Protein AF-W5SF89-F1 (afdb_monomer_lite)

InterPro domains:
  IPR061328 Bdr-like, N-terminal domain [NF040499] (1-48)

Organism: NCBI:txid1292392

Secondary structure (DSSP, 8-state):
-HHHHHHHTT--HHHHHHHHHHHHTTHHHHHHHHHHHHHHHHHHHHHHHHHHHHHHHHHHHHHHHHHHHHHHHHHHHHHHHHHHHHHHHHHHHHHHHH--

pLDDT: mean 94.37, std 7.49, range [65.69, 98.88]

Foldseek 3Di:
DQLVVCVVVVHDNVVSVVVVVCVVVVVVVVVVVVVVVVVVVVVVVVVVVVVVVVVVVVVVVVVVVVVVVVVVVVVVVVVVVVVVVVVVVVVVVVVVVVVD

Sequence (100 aa):
MALTELIKAGIKQEIAEDLSYRYYKNELTHKDIEYLKENFDIKFEKVEASLNNKIETVRNELKADIRDLDIKIDNVENNLNNKIDNIINKLKSDIASVNN

Structure (mmCIF, N/CA/C/O backbone):
data_AF-W5SF89-F1
#
_entry.id   AF-W5SF89-F1
#
loop_
_atom_site.group_PDB
_atom_site.id
_atom_site.type_symbol
_atom_site.label_atom_id
_atom_site.label_alt_id
_atom_site.label_comp_id
_atom_site.label_asym_id
_atom_site.label_entity_id
_atom_site.label_seq_id
_atom_site.pdbx_PDB_ins_code
_atom_site.Cartn_x
_atom_site.Cartn_y
_atom_site.Cartn_z
_atom_site.occupancy
_a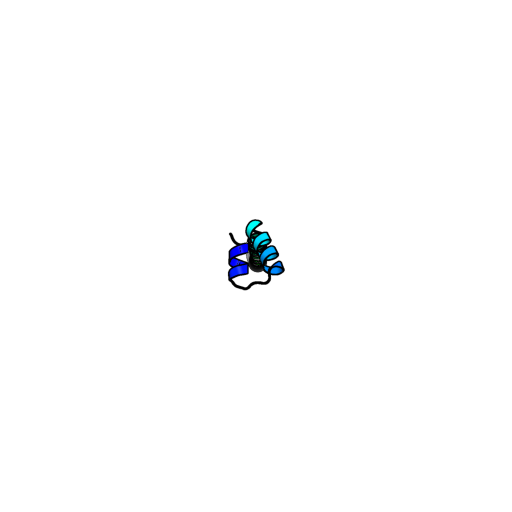tom_site.B_iso_or_equiv
_atom_site.auth_seq_id
_atom_site.auth_comp_id
_atom_site.auth_asym_id
_atom_site.auth_atom_id
_atom_site.pdbx_PDB_model_num
ATOM 1 N N . MET A 1 1 ? -40.807 3.413 41.884 1.00 71.88 1 MET A N 1
ATOM 2 C CA . MET A 1 1 ? -41.035 2.061 41.327 1.00 71.88 1 MET A CA 1
ATOM 3 C C . MET A 1 1 ? -39.784 1.196 41.459 1.00 71.88 1 MET A C 1
ATOM 5 O O . MET A 1 1 ? -39.887 0.162 42.090 1.00 71.88 1 MET A O 1
ATOM 9 N N . ALA A 1 2 ? -38.604 1.641 40.999 1.00 83.06 2 ALA A N 1
ATOM 10 C CA . ALA A 1 2 ? -37.353 0.877 41.140 1.00 83.06 2 ALA A CA 1
ATOM 11 C C . ALA A 1 2 ? -36.954 0.563 42.604 1.00 83.06 2 ALA A C 1
ATOM 13 O O . ALA A 1 2 ? -36.786 -0.604 42.932 1.00 83.06 2 ALA A O 1
ATOM 14 N N . LEU A 1 3 ? -36.892 1.559 43.503 1.00 92.94 3 LEU A N 1
ATOM 15 C CA . LEU A 1 3 ? -36.523 1.348 44.919 1.00 92.94 3 LEU A CA 1
ATOM 16 C C . LEU A 1 3 ? -37.356 0.265 45.626 1.00 92.94 3 LEU A C 1
ATOM 18 O O . LEU A 1 3 ? -36.814 -0.643 46.247 1.00 92.94 3 LEU A O 1
ATOM 22 N N . THR A 1 4 ? -38.683 0.347 45.518 1.00 94.56 4 THR A N 1
ATOM 23 C CA . THR A 1 4 ? -39.601 -0.588 46.181 1.00 94.56 4 THR A CA 1
ATOM 24 C C . THR A 1 4 ? -39.423 -2.021 45.680 1.00 94.56 4 THR A C 1
ATOM 26 O O . THR A 1 4 ? -39.475 -2.952 46.478 1.00 94.56 4 THR A O 1
ATOM 29 N N . GLU A 1 5 ? -39.186 -2.208 44.381 1.00 94.56 5 GLU A N 1
ATOM 30 C CA . GLU A 1 5 ? -38.932 -3.530 43.798 1.00 94.56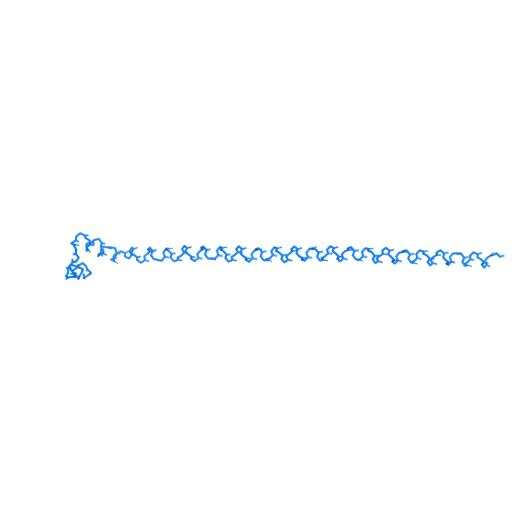 5 GLU A CA 1
ATOM 31 C C . GLU A 1 5 ? -37.558 -4.086 44.213 1.00 94.56 5 GLU A C 1
ATOM 33 O O . GLU A 1 5 ? -37.452 -5.264 44.545 1.00 94.56 5 GLU A O 1
ATOM 38 N N . LEU A 1 6 ? -36.524 -3.239 44.304 1.00 94.81 6 LEU A N 1
ATOM 39 C CA . LEU A 1 6 ? -35.195 -3.631 44.799 1.00 94.81 6 LEU A CA 1
ATOM 40 C C . LEU A 1 6 ? -35.247 -4.099 46.264 1.00 94.81 6 LEU A C 1
ATOM 42 O O . LEU A 1 6 ? -34.658 -5.123 46.610 1.00 94.81 6 LEU A O 1
ATOM 46 N N . ILE A 1 7 ? -35.999 -3.395 47.116 1.00 96.06 7 ILE A N 1
ATOM 47 C CA . ILE A 1 7 ? -36.199 -3.786 48.520 1.00 96.06 7 ILE A CA 1
ATOM 48 C C . ILE A 1 7 ? -36.981 -5.107 48.612 1.00 96.06 7 ILE A C 1
ATOM 50 O O . ILE A 1 7 ? -36.594 -5.990 49.376 1.00 96.06 7 ILE A O 1
ATOM 54 N N . LYS A 1 8 ? -38.043 -5.294 47.808 1.00 96.56 8 LYS A N 1
ATOM 55 C CA . LYS A 1 8 ? -38.787 -6.571 47.734 1.00 96.56 8 LYS A CA 1
ATOM 56 C C . LYS A 1 8 ? -37.909 -7.741 47.287 1.00 96.56 8 LYS A C 1
ATOM 58 O O . LYS A 1 8 ? -38.125 -8.860 47.740 1.00 96.56 8 LYS A O 1
ATOM 63 N N . ALA A 1 9 ? -36.917 -7.487 46.434 1.00 95.62 9 ALA A N 1
ATOM 64 C CA . ALA A 1 9 ? -35.930 -8.477 46.011 1.00 95.62 9 ALA A CA 1
ATOM 65 C C . ALA A 1 9 ? -34.879 -8.807 47.095 1.00 95.62 9 ALA A C 1
ATOM 67 O O . ALA A 1 9 ? -33.986 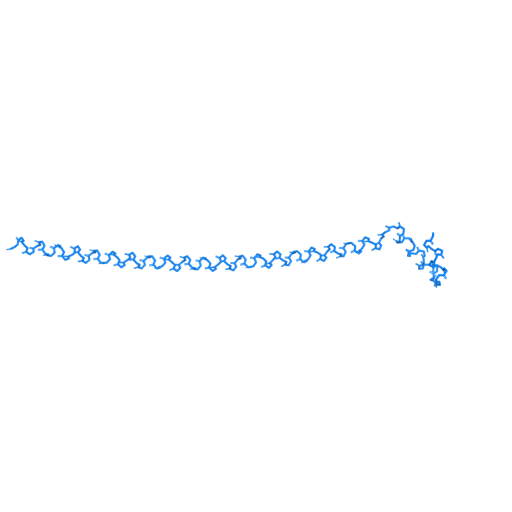-9.618 46.856 1.00 95.62 9 ALA A O 1
ATOM 68 N N . GLY A 1 10 ? -34.968 -8.200 48.285 1.00 95.69 10 GLY A N 1
ATOM 69 C CA . GLY A 1 10 ? -34.080 -8.470 49.418 1.00 95.69 10 GLY A CA 1
ATOM 70 C C . GLY A 1 10 ? -32.781 -7.662 49.416 1.00 95.69 10 GLY A C 1
ATOM 71 O O . GLY A 1 10 ? -31.870 -7.968 50.186 1.00 95.69 10 GLY A O 1
ATOM 72 N N . ILE A 1 11 ? -32.664 -6.631 48.575 1.00 96.69 11 ILE A N 1
ATOM 73 C CA . ILE A 1 11 ? -31.491 -5.750 48.563 1.00 96.69 11 ILE A CA 1
ATOM 74 C C . ILE A 1 11 ? -31.539 -4.830 49.789 1.00 96.69 11 ILE A C 1
ATOM 76 O O . ILE A 1 11 ? -32.581 -4.257 50.112 1.00 96.69 11 ILE A O 1
ATOM 80 N N . LYS A 1 12 ? -30.396 -4.669 50.474 1.00 97.81 12 LYS A N 1
ATOM 81 C CA . LYS A 1 12 ? -30.264 -3.744 51.613 1.00 97.81 12 LYS A CA 1
ATOM 82 C C . LYS A 1 12 ? -30.703 -2.334 51.214 1.00 97.81 12 LYS A C 1
ATOM 84 O O . LYS A 1 12 ? -30.322 -1.862 50.147 1.00 97.81 12 LYS A O 1
ATOM 89 N N . GLN A 1 13 ? -31.431 -1.655 52.099 1.00 94.94 13 GLN A N 1
ATOM 90 C CA . GLN A 1 13 ? -32.041 -0.353 51.818 1.00 94.94 13 GLN A CA 1
ATOM 91 C C . GLN A 1 13 ? -31.045 0.684 51.273 1.00 94.94 13 GLN A C 1
ATOM 93 O O . GLN A 1 13 ? -31.306 1.243 50.216 1.00 94.94 13 GLN A O 1
ATOM 98 N N . GLU A 1 14 ? -29.879 0.859 51.905 1.00 96.12 14 GLU A N 1
ATOM 99 C CA . GLU A 1 14 ? -28.843 1.792 51.418 1.00 96.12 14 GLU A CA 1
ATOM 100 C C . GLU A 1 14 ? -28.395 1.486 49.978 1.00 96.12 14 GLU A C 1
ATOM 102 O O . GLU A 1 14 ? -28.235 2.385 49.158 1.00 96.12 14 GLU A O 1
ATOM 107 N N . ILE A 1 15 ? -28.236 0.201 49.645 1.00 93.88 15 ILE A N 1
ATOM 108 C CA . ILE A 1 15 ? -27.829 -0.241 48.305 1.00 93.88 15 ILE A CA 1
ATOM 109 C C . ILE A 1 15 ? -28.973 -0.024 47.304 1.00 93.88 15 ILE A C 1
ATOM 111 O O . ILE A 1 15 ? -28.746 0.402 46.174 1.00 93.88 15 ILE A O 1
ATOM 115 N N . ALA A 1 16 ? -30.214 -0.301 47.707 1.00 95.00 16 ALA A N 1
ATOM 116 C CA . ALA A 1 16 ? -31.393 -0.119 46.868 1.00 95.00 16 ALA A CA 1
ATOM 117 C C . ALA A 1 16 ? -31.665 1.367 46.564 1.00 95.00 16 ALA A C 1
ATOM 119 O O . ALA A 1 16 ? -32.075 1.699 45.450 1.00 95.00 16 ALA A O 1
ATOM 120 N N . GLU A 1 17 ? -31.416 2.253 47.531 1.00 93.25 17 GLU A N 1
ATOM 121 C CA . GLU A 1 17 ? -31.503 3.708 47.372 1.00 93.25 17 GLU A CA 1
ATOM 122 C C . GLU A 1 17 ? -30.458 4.218 46.372 1.00 93.25 17 GLU A C 1
ATOM 124 O O . GLU A 1 17 ? -30.829 4.903 45.416 1.00 93.25 17 GLU A O 1
ATOM 129 N N . ASP A 1 18 ? -29.195 3.800 46.509 1.00 91.62 18 ASP A N 1
ATOM 130 C CA . ASP A 1 18 ? -28.119 4.138 45.565 1.00 91.62 18 ASP A CA 1
ATOM 131 C C . ASP A 1 18 ? -28.414 3.624 44.141 1.00 91.62 18 ASP A C 1
ATOM 133 O O . ASP A 1 18 ? -28.362 4.395 43.179 1.00 91.62 18 ASP A O 1
ATOM 137 N N . LEU A 1 19 ? -28.825 2.359 43.975 1.00 87.75 19 LEU A N 1
ATOM 138 C CA . LEU A 1 19 ? -29.170 1.813 42.654 1.00 87.75 19 LEU A CA 1
ATOM 139 C C . LEU A 1 19 ? -30.390 2.500 42.034 1.00 87.75 19 LEU A C 1
ATOM 141 O O . LEU A 1 19 ? -30.382 2.807 40.841 1.00 87.75 19 LEU A O 1
ATOM 145 N N . SER A 1 20 ? -31.444 2.747 42.817 1.00 89.31 20 SER A N 1
ATOM 146 C CA . SER A 1 20 ? -32.639 3.434 42.321 1.00 89.31 20 SER A CA 1
ATOM 147 C C . SER A 1 20 ? -32.325 4.873 41.912 1.00 89.31 20 SER A C 1
ATOM 149 O O . SER A 1 20 ? -32.912 5.360 40.943 1.00 89.31 20 SER A O 1
ATOM 151 N N . TYR A 1 21 ? -31.420 5.551 42.624 1.00 88.62 21 TYR A N 1
ATOM 152 C CA . TYR A 1 21 ? -30.945 6.885 42.269 1.00 88.62 21 TYR A CA 1
ATOM 153 C C . TYR A 1 21 ? -30.176 6.859 40.941 1.00 88.62 21 TYR A C 1
ATOM 155 O O . TYR A 1 21 ? -30.539 7.585 40.013 1.00 88.62 21 TYR A O 1
ATOM 163 N N . ARG A 1 22 ? -29.198 5.953 40.796 1.00 83.50 22 ARG A N 1
ATOM 164 C CA . ARG A 1 22 ? -28.413 5.781 39.557 1.00 83.50 22 ARG A CA 1
ATOM 165 C C . ARG A 1 22 ? -29.277 5.409 38.359 1.00 83.50 22 ARG A C 1
ATOM 167 O O . ARG A 1 22 ? -29.061 5.935 37.270 1.00 83.50 22 ARG A O 1
ATOM 174 N N . TYR A 1 23 ? -30.267 4.537 38.561 1.00 81.38 23 TYR A N 1
ATOM 175 C CA . TYR A 1 23 ? -31.250 4.171 37.540 1.00 81.38 23 TYR A CA 1
ATOM 176 C C . TYR A 1 23 ? -32.068 5.389 37.100 1.00 81.38 23 TYR A C 1
ATOM 178 O O . TYR A 1 23 ? -32.171 5.668 35.912 1.00 81.38 23 TYR A O 1
ATOM 186 N N . TYR A 1 24 ? -32.597 6.167 38.049 1.00 83.06 24 TYR A N 1
ATOM 187 C CA . TYR A 1 24 ? -33.386 7.364 37.740 1.00 83.06 24 TYR A CA 1
ATOM 188 C C . TYR A 1 24 ? -32.562 8.457 37.044 1.00 83.06 24 TYR A C 1
ATOM 190 O O . TYR A 1 24 ? -33.084 9.213 36.226 1.00 83.06 24 TYR A O 1
ATOM 198 N N . LYS A 1 25 ? -31.267 8.547 37.360 1.00 83.56 25 LYS A N 1
ATOM 199 C CA . LYS A 1 25 ? -30.332 9.497 36.748 1.00 83.56 25 LYS A CA 1
ATOM 200 C C . LYS A 1 25 ? -29.651 8.972 35.484 1.00 83.56 25 LYS A C 1
ATOM 202 O O . LYS A 1 25 ? -28.885 9.716 34.883 1.00 83.56 25 LYS A O 1
ATOM 207 N N . ASN A 1 26 ? -29.944 7.740 35.056 1.00 76.38 26 ASN A N 1
ATOM 208 C CA . ASN A 1 26 ? -29.262 7.061 33.948 1.00 76.38 26 ASN A CA 1
ATOM 209 C C . ASN A 1 26 ? -27.724 7.052 34.082 1.00 76.38 26 ASN A C 1
ATOM 211 O O . ASN A 1 26 ? -27.014 6.965 33.081 1.00 76.38 26 ASN A O 1
ATOM 215 N N . GLU A 1 27 ? -27.190 7.126 35.305 1.00 70.50 27 GLU A N 1
ATOM 216 C CA . GLU A 1 27 ? -25.739 7.169 35.543 1.00 70.50 27 GLU A CA 1
ATOM 217 C C . GLU A 1 27 ? -25.058 5.859 35.136 1.00 70.50 27 GLU A C 1
ATOM 219 O O . GLU A 1 27 ? -23.915 5.867 34.686 1.00 70.50 27 GLU A O 1
ATOM 224 N N . LEU A 1 28 ? -25.771 4.734 35.260 1.00 65.69 28 LEU A N 1
ATOM 225 C CA . LEU A 1 28 ? -25.276 3.430 34.822 1.00 65.69 28 LEU A CA 1
ATOM 226 C C . LEU A 1 28 ? -25.162 3.374 33.289 1.00 65.69 28 LEU A C 1
ATOM 228 O O . LEU A 1 28 ? -24.115 3.031 32.755 1.00 65.69 28 LEU A O 1
ATOM 232 N N . THR A 1 29 ? -26.200 3.841 32.594 1.00 75.56 29 THR A N 1
ATOM 233 C CA . THR A 1 29 ? -26.261 3.891 31.129 1.00 75.56 29 THR A CA 1
ATOM 234 C C . THR A 1 29 ? -25.226 4.846 30.536 1.00 75.56 29 THR A C 1
ATOM 236 O O . THR A 1 29 ? -24.668 4.572 29.478 1.00 75.56 29 THR A O 1
ATOM 239 N N . HIS A 1 30 ? -24.946 5.971 31.203 1.00 83.25 30 HIS A N 1
ATOM 240 C CA . HIS A 1 30 ? -23.948 6.927 30.727 1.00 83.25 30 HIS A CA 1
ATOM 241 C C . HIS A 1 30 ? -22.531 6.348 30.774 1.00 83.25 30 HIS A C 1
ATOM 243 O O . HIS A 1 30 ? -21.802 6.478 29.795 1.00 83.25 30 HIS A O 1
ATOM 249 N N . LYS A 1 31 ? -22.176 5.649 31.861 1.00 85.00 31 LYS A N 1
ATOM 250 C CA . LYS A 1 31 ? -20.871 4.982 31.995 1.00 85.00 31 LYS A CA 1
ATOM 251 C C . LYS A 1 31 ? -20.664 3.896 30.946 1.00 85.00 31 LYS A C 1
ATOM 253 O O . LYS A 1 31 ? -19.584 3.808 30.372 1.00 85.00 31 LYS A O 1
ATOM 258 N N . ASP A 1 32 ? -21.697 3.107 30.659 1.00 84.94 32 ASP A N 1
ATOM 259 C CA . ASP A 1 32 ? -21.619 2.088 29.609 1.00 84.94 32 ASP A CA 1
ATOM 260 C C . ASP A 1 32 ? -21.417 2.723 28.221 1.00 84.94 32 ASP A C 1
ATOM 262 O O . ASP A 1 32 ? -20.613 2.239 27.422 1.00 84.94 32 ASP A O 1
ATOM 266 N N . ILE A 1 33 ? -22.099 3.839 27.933 1.00 89.19 33 ILE A N 1
ATOM 267 C CA . ILE A 1 33 ? -21.928 4.595 26.681 1.00 89.19 33 ILE A CA 1
ATOM 268 C C . ILE A 1 33 ? -20.527 5.211 26.588 1.00 89.19 33 ILE A C 1
ATOM 270 O O . ILE A 1 33 ? -19.909 5.146 25.526 1.00 89.19 33 ILE A O 1
ATOM 274 N N . GLU A 1 34 ? -20.023 5.793 27.674 1.00 92.50 34 GLU A N 1
ATOM 275 C CA . GLU A 1 34 ? -18.677 6.367 27.750 1.00 92.50 34 GLU A CA 1
ATOM 276 C C . GLU A 1 34 ? -17.613 5.292 27.500 1.00 92.50 34 GLU A C 1
ATOM 278 O O . GLU A 1 34 ? -16.782 5.449 26.608 1.00 92.50 34 GLU A O 1
ATOM 283 N N . TYR A 1 35 ? -17.727 4.138 28.162 1.00 92.88 35 TYR A N 1
ATOM 284 C CA . TYR A 1 35 ? -16.845 2.992 27.944 1.00 92.88 35 TYR A CA 1
ATOM 285 C C . TYR A 1 35 ? -16.883 2.486 26.495 1.00 92.88 35 TYR A C 1
ATOM 287 O O . TYR A 1 35 ? -15.846 2.166 25.906 1.00 92.88 35 TYR A O 1
ATOM 295 N N . LEU A 1 36 ? -18.071 2.397 25.886 1.00 95.12 36 LEU A N 1
ATOM 296 C CA . LEU A 1 36 ? -18.195 2.018 24.478 1.00 95.12 36 LEU A CA 1
ATOM 297 C C . LEU A 1 36 ? -17.511 3.038 23.568 1.00 95.12 36 LEU A C 1
ATOM 299 O O . LEU A 1 36 ? -16.780 2.636 22.662 1.00 95.12 36 LEU A O 1
ATOM 303 N N . LYS A 1 37 ? -17.721 4.334 23.819 1.00 96.38 37 LYS A N 1
ATOM 304 C CA . LYS A 1 37 ? -17.098 5.420 23.061 1.00 96.38 37 LYS A CA 1
ATOM 305 C C . LYS A 1 37 ? -15.574 5.338 23.137 1.00 96.38 37 LYS A C 1
ATOM 307 O O . LYS A 1 37 ? -14.940 5.262 22.092 1.00 96.38 37 LYS A O 1
ATOM 312 N N . GLU A 1 38 ? -15.003 5.245 24.336 1.00 97.50 38 GLU A N 1
ATOM 313 C CA . GLU A 1 38 ? -13.553 5.114 24.530 1.00 97.50 38 GLU A CA 1
ATOM 314 C C . GLU A 1 38 ? -12.982 3.898 23.788 1.00 97.50 38 GLU A C 1
ATOM 316 O O . GLU A 1 38 ? -11.964 3.989 23.102 1.00 97.50 38 GLU A O 1
ATOM 321 N N . ASN A 1 39 ? -13.661 2.749 23.855 1.00 96.81 39 ASN A N 1
ATOM 322 C CA . ASN A 1 39 ? -13.227 1.557 23.128 1.00 96.81 39 ASN A CA 1
ATOM 323 C C . ASN A 1 39 ? -13.297 1.718 21.608 1.00 96.81 39 ASN A C 1
ATOM 325 O O . ASN A 1 39 ? -12.458 1.153 20.899 1.00 96.81 39 ASN A O 1
ATOM 329 N N . PHE A 1 40 ? -14.309 2.420 21.094 1.00 98.00 40 PHE A N 1
ATOM 330 C CA . PHE A 1 40 ? -14.402 2.719 19.669 1.00 98.00 40 PHE A CA 1
ATOM 331 C C . PHE A 1 40 ? -13.305 3.685 19.240 1.00 98.00 40 PHE A C 1
ATOM 333 O O . PHE A 1 40 ? -12.636 3.386 18.254 1.00 98.00 40 PHE A O 1
ATOM 340 N N . ASP A 1 41 ? -13.062 4.752 19.998 1.00 98.31 41 ASP A N 1
ATOM 341 C CA . ASP A 1 41 ? -12.010 5.731 19.718 1.00 98.31 41 ASP A CA 1
ATOM 342 C C . ASP A 1 41 ? -10.634 5.037 19.659 1.00 98.31 41 ASP A C 1
ATOM 344 O O . ASP A 1 41 ? -9.943 5.115 18.642 1.00 98.31 41 ASP A O 1
ATOM 348 N N . ILE A 1 42 ? -10.302 4.194 20.647 1.00 98.31 42 ILE A N 1
ATOM 349 C CA . ILE A 1 42 ? -9.060 3.393 20.653 1.00 98.31 42 ILE A CA 1
ATOM 350 C C . ILE A 1 42 ? -8.974 2.455 19.437 1.00 98.31 42 ILE A C 1
ATOM 352 O O . ILE A 1 42 ? -7.898 2.241 18.868 1.00 98.31 42 ILE A O 1
ATOM 356 N N . LYS A 1 43 ? -10.086 1.822 19.044 1.00 98.38 43 LYS A N 1
ATOM 357 C CA . LYS A 1 43 ? -10.108 0.942 17.863 1.00 98.38 43 LYS A CA 1
ATOM 358 C C . LYS A 1 43 ? -9.909 1.737 16.576 1.00 98.38 43 LYS A C 1
ATOM 360 O O . LYS A 1 43 ? -9.188 1.255 15.703 1.00 98.38 43 LYS A O 1
ATOM 365 N N . PHE A 1 44 ? -10.506 2.920 16.462 1.00 98.38 44 PHE A N 1
ATOM 366 C CA . PHE A 1 44 ? -10.332 3.804 15.313 1.00 98.38 44 PHE A CA 1
ATOM 367 C C . PHE A 1 44 ? -8.887 4.276 15.189 1.00 98.38 44 PHE A C 1
ATOM 369 O O . PHE A 1 44 ? -8.305 4.103 14.121 1.00 98.38 44 PHE A O 1
ATOM 376 N N . GLU A 1 45 ? -8.271 4.736 16.278 1.00 98.56 45 GLU A N 1
ATOM 377 C CA . GLU A 1 45 ? -6.856 5.132 16.294 1.00 98.56 45 GLU A CA 1
ATOM 378 C C . GLU A 1 45 ? -5.936 3.989 15.838 1.00 98.56 45 GLU A C 1
ATOM 380 O O . GLU A 1 45 ? -5.025 4.185 15.033 1.00 98.56 45 GLU A O 1
ATOM 385 N N . LYS A 1 46 ? -6.196 2.754 16.290 1.00 98.44 46 LYS A N 1
ATOM 386 C CA . LYS A 1 46 ? -5.427 1.573 15.857 1.00 98.44 46 LYS A CA 1
ATOM 387 C C . LYS A 1 46 ? -5.596 1.269 14.370 1.00 98.44 46 LYS A C 1
ATOM 389 O O . LYS A 1 46 ? -4.627 0.877 13.716 1.00 98.44 46 LYS A O 1
ATOM 394 N N . VAL A 1 47 ? -6.810 1.413 13.839 1.00 98.62 47 VAL A N 1
ATOM 395 C CA . VAL A 1 47 ? -7.079 1.228 12.407 1.00 98.62 47 VAL A CA 1
ATOM 396 C C . VAL A 1 47 ? -6.374 2.310 11.593 1.00 98.62 47 VAL A C 1
ATOM 398 O O . VAL A 1 47 ? -5.687 1.975 10.629 1.00 98.62 47 VAL A O 1
ATOM 401 N N . GLU A 1 48 ? -6.477 3.573 12.002 1.00 98.69 48 GLU A N 1
ATOM 402 C CA . GLU A 1 48 ? -5.804 4.700 11.355 1.00 98.69 48 GLU A CA 1
ATOM 403 C C . GLU A 1 48 ? -4.283 4.509 11.341 1.00 98.69 48 GLU A C 1
ATOM 405 O O . GLU A 1 48 ? -3.664 4.566 10.280 1.00 98.69 48 GLU A O 1
ATOM 410 N N . ALA A 1 49 ? -3.681 4.169 12.484 1.00 98.62 49 ALA A N 1
ATOM 411 C CA . ALA A 1 49 ? -2.251 3.888 12.576 1.00 98.62 49 ALA A CA 1
ATOM 412 C C . ALA A 1 49 ? -1.827 2.722 11.664 1.00 98.62 49 ALA A C 1
ATOM 414 O O . ALA A 1 49 ? -0.798 2.794 10.990 1.00 98.62 49 ALA A O 1
ATOM 415 N N . SER A 1 50 ? -2.626 1.651 11.597 1.00 98.69 50 SER A N 1
ATOM 416 C CA . SER A 1 50 ? -2.351 0.517 10.708 1.00 98.69 50 SER A CA 1
ATOM 417 C C . SER A 1 50 ? -2.408 0.909 9.229 1.00 98.69 50 SER A C 1
ATOM 419 O O . SER A 1 50 ? -1.545 0.491 8.453 1.00 98.69 50 SER A O 1
ATOM 421 N N . LEU A 1 51 ? -3.396 1.717 8.835 1.00 98.75 51 LEU A N 1
ATOM 422 C CA . LEU A 1 51 ? -3.527 2.216 7.467 1.00 98.75 51 LEU A CA 1
ATOM 423 C C . LEU A 1 51 ? -2.381 3.162 7.105 1.00 98.75 51 LEU A C 1
ATOM 425 O O . LEU A 1 51 ? -1.768 2.975 6.057 1.00 98.75 51 LEU A O 1
ATOM 429 N N . ASN A 1 52 ? -2.032 4.099 7.987 1.00 98.69 52 ASN A N 1
ATOM 430 C CA . ASN A 1 52 ? -0.908 5.015 7.790 1.00 98.69 52 ASN A CA 1
ATOM 431 C C . ASN A 1 52 ? 0.412 4.256 7.603 1.00 98.69 52 ASN A C 1
ATOM 433 O O . ASN A 1 52 ? 1.159 4.551 6.672 1.00 98.69 52 ASN A O 1
ATOM 437 N N . ASN A 1 53 ? 0.660 3.217 8.407 1.00 98.75 53 ASN A N 1
ATOM 438 C CA . ASN A 1 53 ? 1.843 2.369 8.247 1.00 98.75 53 ASN A CA 1
ATOM 439 C C . ASN A 1 53 ? 1.865 1.658 6.888 1.00 98.75 53 ASN A C 1
ATOM 441 O O . ASN A 1 53 ? 2.888 1.670 6.210 1.00 98.75 53 ASN A O 1
ATOM 445 N N . LYS A 1 54 ? 0.738 1.076 6.454 1.00 98.81 54 LYS A N 1
ATOM 446 C CA . LYS A 1 54 ? 0.645 0.422 5.136 1.00 98.81 54 LYS A CA 1
ATOM 447 C C . LYS A 1 54 ? 0.875 1.405 3.988 1.00 98.81 54 LYS A C 1
ATOM 449 O O . LYS A 1 54 ? 1.565 1.065 3.031 1.00 98.81 54 LYS A O 1
ATOM 454 N N . ILE A 1 55 ? 0.317 2.612 4.088 1.00 98.75 55 ILE A N 1
ATOM 455 C CA . ILE A 1 55 ? 0.510 3.676 3.097 1.00 98.75 55 ILE A CA 1
ATOM 456 C C . ILE A 1 55 ? 1.986 4.073 3.027 1.00 98.75 55 ILE A C 1
ATOM 458 O O . ILE A 1 55 ? 2.529 4.197 1.930 1.00 98.75 55 ILE A O 1
ATOM 462 N N . GLU A 1 56 ? 2.650 4.233 4.171 1.00 98.81 56 GLU A N 1
ATOM 463 C CA . GLU A 1 56 ? 4.067 4.595 4.210 1.00 98.81 56 GLU A CA 1
ATOM 464 C C . GLU A 1 56 ? 4.961 3.480 3.647 1.00 98.81 56 GLU A C 1
ATOM 466 O O . GLU A 1 56 ? 5.894 3.769 2.897 1.00 98.81 56 GLU A O 1
ATOM 471 N N . THR A 1 57 ? 4.651 2.208 3.919 1.00 98.75 57 THR A N 1
ATOM 472 C CA . THR A 1 57 ? 5.340 1.066 3.294 1.00 98.75 57 THR A CA 1
ATOM 473 C C . THR A 1 57 ? 5.225 1.114 1.771 1.00 98.75 57 THR A C 1
ATOM 475 O O . THR A 1 57 ? 6.250 1.168 1.096 1.00 98.75 57 THR A O 1
ATOM 478 N N . VAL A 1 58 ? 4.004 1.202 1.229 1.00 98.81 58 VAL A N 1
ATOM 479 C CA . VAL A 1 58 ? 3.773 1.266 -0.228 1.00 98.81 58 VAL A CA 1
ATOM 480 C C . VAL A 1 58 ? 4.461 2.486 -0.849 1.00 98.81 58 VAL A C 1
ATOM 482 O O . VAL A 1 58 ? 5.074 2.395 -1.910 1.00 98.81 58 VAL A O 1
ATOM 485 N N . ARG A 1 59 ? 4.408 3.645 -0.183 1.00 98.88 59 ARG A N 1
ATOM 486 C CA . ARG A 1 59 ? 5.080 4.870 -0.638 1.00 98.88 59 ARG A CA 1
ATOM 487 C C . ARG A 1 59 ? 6.596 4.695 -0.714 1.00 98.88 59 ARG A C 1
ATOM 489 O O . ARG A 1 59 ? 7.216 5.240 -1.627 1.00 98.88 59 ARG A O 1
ATOM 496 N N . ASN A 1 60 ? 7.197 3.983 0.233 1.00 98.75 60 ASN A N 1
ATOM 497 C CA . ASN A 1 60 ? 8.637 3.742 0.247 1.00 98.75 60 ASN A CA 1
ATOM 498 C C . ASN A 1 60 ? 9.066 2.702 -0.791 1.00 98.75 60 ASN A C 1
ATOM 500 O O . ASN A 1 60 ? 10.084 2.919 -1.447 1.00 98.75 60 ASN A O 1
ATOM 504 N N . GLU A 1 61 ? 8.271 1.653 -1.006 1.00 98.81 61 GLU A N 1
ATOM 505 C CA . GLU A 1 61 ? 8.474 0.685 -2.094 1.00 98.81 61 GLU A CA 1
ATOM 506 C C . GLU A 1 61 ? 8.428 1.381 -3.461 1.00 98.81 61 GLU A C 1
ATOM 508 O O . GLU A 1 61 ? 9.391 1.311 -4.219 1.00 98.81 61 GLU A O 1
ATOM 513 N N . LEU A 1 62 ? 7.394 2.188 -3.725 1.00 98.88 62 LEU A N 1
ATOM 514 C CA . LEU A 1 62 ? 7.281 2.938 -4.982 1.00 98.88 62 LEU A CA 1
ATOM 515 C C . LEU A 1 62 ? 8.440 3.922 -5.200 1.00 98.88 62 LEU A C 1
ATOM 517 O O . LEU A 1 62 ? 8.904 4.098 -6.323 1.00 98.88 62 LEU A O 1
ATOM 521 N N . LYS A 1 63 ? 8.938 4.572 -4.140 1.00 98.81 63 LYS A N 1
ATOM 522 C CA . LYS A 1 63 ? 10.130 5.432 -4.242 1.00 98.81 63 LYS A CA 1
ATOM 523 C C . LYS A 1 63 ? 11.389 4.644 -4.599 1.00 98.81 63 LYS A C 1
ATOM 525 O O . LYS A 1 63 ? 12.249 5.194 -5.283 1.00 98.81 63 LYS A O 1
ATOM 530 N N . ALA A 1 64 ? 11.535 3.421 -4.094 1.00 98.75 64 ALA A N 1
ATOM 531 C CA . ALA A 1 64 ? 12.659 2.558 -4.440 1.00 98.75 64 ALA A CA 1
ATOM 532 C C . ALA A 1 64 ? 12.568 2.126 -5.909 1.00 98.75 64 ALA A C 1
ATOM 534 O O . ALA A 1 64 ? 13.529 2.322 -6.647 1.00 98.75 64 ALA A O 1
ATOM 535 N N . ASP A 1 65 ? 11.389 1.686 -6.353 1.00 98.81 65 ASP A N 1
ATOM 536 C CA . ASP A 1 65 ? 11.146 1.305 -7.747 1.00 98.81 65 ASP A CA 1
ATOM 537 C C . ASP A 1 65 ? 11.443 2.454 -8.724 1.00 98.81 65 ASP A C 1
ATOM 539 O O . ASP A 1 65 ? 12.073 2.242 -9.760 1.00 98.81 65 ASP A O 1
ATOM 543 N N . ILE A 1 66 ? 11.039 3.687 -8.390 1.00 98.88 66 ILE A N 1
ATOM 544 C CA . ILE A 1 66 ? 11.337 4.877 -9.205 1.00 98.88 66 ILE A CA 1
ATOM 545 C C . ILE A 1 66 ? 12.849 5.112 -9.306 1.00 98.88 66 ILE A C 1
ATOM 547 O O . ILE A 1 66 ? 13.351 5.320 -10.405 1.00 98.88 66 ILE A O 1
ATOM 551 N N . ARG A 1 67 ? 13.592 5.019 -8.196 1.00 98.81 67 ARG A N 1
ATOM 552 C CA . ARG A 1 67 ? 15.059 5.182 -8.211 1.00 98.81 67 ARG A CA 1
ATOM 553 C C . ARG A 1 67 ? 15.746 4.116 -9.058 1.00 98.81 67 ARG A C 1
ATOM 555 O O . ARG A 1 67 ? 16.683 4.424 -9.790 1.00 98.81 67 ARG A O 1
ATOM 562 N N . ASP A 1 68 ? 15.284 2.874 -8.973 1.00 98.88 68 ASP A N 1
ATOM 563 C CA . ASP A 1 68 ? 15.822 1.780 -9.780 1.00 98.88 68 ASP A CA 1
ATOM 564 C C . ASP A 1 68 ? 15.535 1.986 -11.273 1.00 98.88 68 ASP A C 1
ATOM 566 O O . ASP A 1 68 ? 16.361 1.633 -12.121 1.00 98.88 68 ASP A O 1
ATOM 570 N N . LEU A 1 69 ? 14.375 2.557 -11.612 1.00 98.88 69 LEU A N 1
ATOM 571 C CA . LEU A 1 69 ? 14.048 2.956 -12.979 1.00 98.88 69 LEU A CA 1
ATOM 572 C C . LEU A 1 69 ? 14.925 4.115 -13.462 1.00 98.88 69 LEU A C 1
ATOM 574 O O . LEU A 1 69 ? 15.455 4.005 -14.566 1.00 98.88 69 LEU A O 1
ATOM 578 N N . ASP A 1 70 ? 15.143 5.152 -12.649 1.00 98.81 70 ASP A N 1
ATOM 579 C CA . ASP A 1 70 ? 16.042 6.270 -12.978 1.00 98.81 70 ASP A CA 1
ATOM 580 C C . ASP A 1 70 ? 17.456 5.751 -13.296 1.00 98.81 70 ASP A C 1
ATOM 582 O O . ASP A 1 70 ? 17.998 6.024 -14.365 1.00 98.81 70 ASP A O 1
ATOM 586 N N . ILE A 1 71 ? 18.006 4.869 -12.452 1.00 98.81 71 ILE A N 1
ATOM 587 C CA . ILE A 1 71 ? 19.315 4.236 -12.688 1.00 98.81 71 ILE A CA 1
ATOM 588 C C . ILE A 1 71 ? 19.331 3.432 -13.998 1.00 98.81 71 ILE A C 1
ATOM 590 O O . ILE A 1 71 ? 20.323 3.431 -14.735 1.00 98.81 71 ILE A O 1
ATOM 594 N N . LYS A 1 72 ? 18.259 2.693 -14.307 1.00 98.81 72 LYS A N 1
ATOM 595 C CA . LYS A 1 72 ? 18.164 1.941 -15.570 1.00 98.81 72 LYS A CA 1
ATOM 596 C C . LYS A 1 72 ? 18.121 2.878 -16.774 1.00 98.81 72 LYS A C 1
ATOM 598 O O . LYS A 1 72 ? 18.760 2.567 -17.778 1.00 98.81 72 LYS A O 1
ATOM 603 N N . ILE A 1 73 ? 17.403 3.994 -16.674 1.00 98.81 73 ILE A N 1
ATOM 604 C CA . ILE A 1 73 ? 17.315 5.012 -17.724 1.00 98.81 73 ILE A CA 1
ATOM 605 C C . ILE A 1 73 ? 18.692 5.637 -17.960 1.00 98.81 73 ILE A C 1
ATOM 607 O O . ILE A 1 73 ? 19.164 5.594 -19.095 1.00 98.81 73 ILE A O 1
ATOM 611 N N . ASP A 1 74 ? 19.383 6.076 -16.906 1.00 98.81 74 ASP A N 1
ATOM 612 C CA . ASP A 1 74 ? 20.735 6.646 -16.996 1.00 98.81 74 ASP A CA 1
ATOM 613 C C . ASP A 1 74 ? 21.715 5.673 -17.670 1.00 98.81 74 ASP A C 1
ATOM 615 O O . ASP A 1 74 ? 22.518 6.040 -18.531 1.00 98.81 74 ASP A O 1
ATOM 619 N N . ASN A 1 75 ? 21.640 4.386 -17.320 1.00 98.81 75 ASN A N 1
ATOM 620 C CA . ASN A 1 75 ? 22.469 3.355 -17.942 1.00 98.81 75 ASN A CA 1
ATOM 621 C C . ASN A 1 75 ? 22.151 3.165 -19.431 1.00 98.81 75 ASN A C 1
ATOM 623 O O . ASN A 1 75 ? 23.063 2.969 -20.239 1.00 98.81 75 ASN A O 1
ATOM 627 N N . VAL A 1 76 ? 20.874 3.191 -19.818 1.00 98.88 76 VAL A N 1
ATOM 628 C CA . VAL A 1 76 ? 20.470 3.108 -21.228 1.00 98.88 76 VAL A CA 1
ATOM 629 C C . VAL A 1 76 ? 20.954 4.337 -21.995 1.00 98.88 76 VAL A C 1
ATOM 631 O O . VAL A 1 76 ? 21.536 4.172 -23.068 1.00 98.88 76 VAL A O 1
ATOM 634 N N . GLU A 1 77 ? 20.782 5.536 -21.441 1.00 98.88 77 GLU A N 1
ATOM 635 C CA . GLU A 1 77 ? 21.233 6.793 -22.041 1.00 98.88 77 GLU A CA 1
ATOM 636 C C . GLU A 1 77 ? 22.748 6.788 -22.276 1.00 98.88 77 GLU A C 1
ATOM 638 O O . GLU A 1 77 ? 23.200 6.97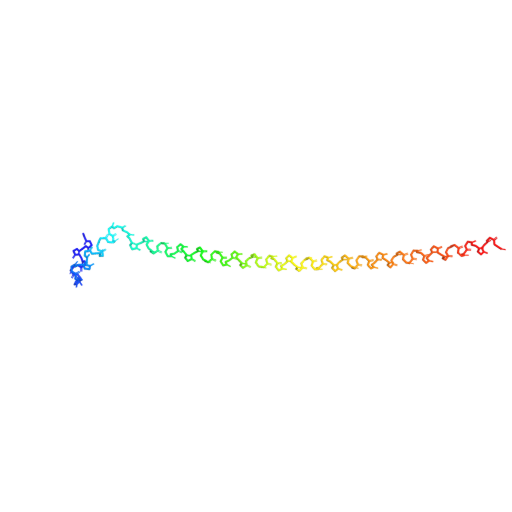8 -23.407 1.00 98.88 77 GLU A O 1
ATOM 643 N N . ASN A 1 78 ? 23.537 6.451 -21.254 1.00 98.75 78 ASN A N 1
ATOM 644 C CA . ASN A 1 78 ? 24.993 6.353 -21.364 1.00 98.75 78 ASN A CA 1
ATOM 645 C C . ASN A 1 78 ? 25.430 5.342 -22.436 1.00 98.75 78 ASN A C 1
ATOM 647 O O . ASN A 1 78 ? 26.333 5.608 -23.233 1.00 98.75 78 ASN A O 1
ATOM 651 N N . ASN A 1 79 ? 24.771 4.183 -22.501 1.00 98.81 79 ASN A N 1
ATOM 652 C CA . ASN A 1 79 ? 25.062 3.175 -23.519 1.00 98.81 79 ASN A CA 1
ATOM 653 C C . ASN A 1 79 ? 24.724 3.652 -24.938 1.00 98.81 79 ASN A C 1
ATOM 655 O O . ASN A 1 79 ? 25.447 3.318 -25.882 1.00 98.81 79 ASN A O 1
ATOM 659 N N . LEU A 1 80 ? 23.635 4.404 -25.109 1.00 98.81 80 LEU A N 1
ATOM 660 C CA . LEU A 1 80 ? 23.262 4.985 -26.397 1.00 98.81 80 LEU A CA 1
ATOM 661 C C . LEU A 1 80 ? 24.246 6.079 -26.819 1.00 98.81 80 LEU A C 1
ATOM 663 O O . LEU A 1 80 ? 24.723 6.027 -27.952 1.00 98.81 80 LEU A O 1
ATOM 667 N N . ASN A 1 81 ? 24.622 6.981 -25.910 1.00 98.75 81 ASN A N 1
ATOM 668 C CA . ASN A 1 81 ? 25.620 8.024 -26.161 1.00 98.75 81 ASN A CA 1
ATOM 669 C C . ASN A 1 81 ? 26.953 7.415 -26.618 1.00 98.75 81 ASN A C 1
ATOM 671 O O . ASN A 1 81 ? 27.445 7.746 -27.695 1.00 98.75 81 ASN A O 1
ATOM 675 N N . ASN A 1 82 ? 27.457 6.403 -25.904 1.00 98.81 82 ASN A N 1
ATOM 676 C CA . ASN A 1 82 ? 28.678 5.689 -26.291 1.00 98.81 82 ASN A CA 1
ATO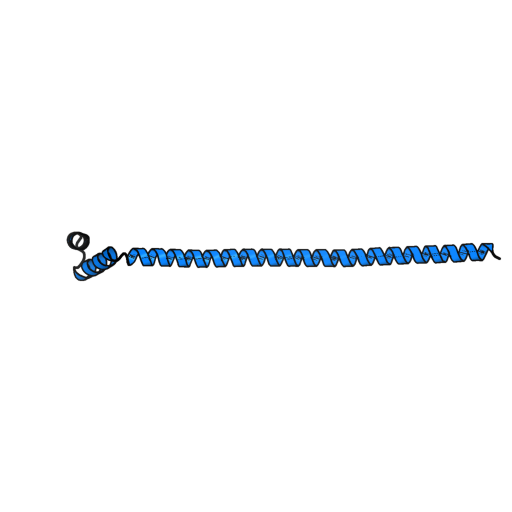M 677 C C . ASN A 1 82 ? 28.581 5.047 -27.688 1.00 98.81 82 ASN A C 1
ATOM 679 O O . ASN A 1 82 ? 29.541 5.057 -28.462 1.00 98.81 82 ASN A O 1
ATOM 683 N N . LYS A 1 83 ? 27.430 4.456 -28.037 1.00 98.81 83 LYS A N 1
ATOM 684 C CA . LYS A 1 83 ? 27.216 3.877 -29.375 1.00 98.81 83 LYS A CA 1
ATOM 685 C C . LYS A 1 83 ? 27.200 4.952 -30.461 1.00 98.81 83 LYS A C 1
ATOM 687 O O . LYS A 1 83 ? 27.785 4.732 -31.520 1.00 98.81 83 LYS A O 1
ATOM 692 N N . ILE A 1 84 ? 26.556 6.088 -30.202 1.00 98.75 84 ILE A N 1
ATOM 693 C CA . ILE A 1 84 ? 26.506 7.230 -31.120 1.00 98.75 84 ILE A CA 1
ATOM 694 C C . ILE A 1 84 ? 27.914 7.786 -31.347 1.00 98.75 84 ILE A C 1
ATOM 696 O O . ILE A 1 84 ? 28.325 7.920 -32.499 1.00 98.75 84 ILE A O 1
ATOM 700 N N . ASP A 1 85 ? 28.687 8.010 -30.285 1.00 98.75 85 ASP A N 1
ATOM 701 C CA . ASP A 1 85 ? 30.064 8.507 -30.380 1.00 98.75 85 ASP A CA 1
ATOM 702 C C . ASP A 1 85 ? 30.960 7.568 -31.193 1.00 98.75 85 ASP A C 1
ATOM 704 O O . ASP A 1 85 ? 31.710 8.008 -32.069 1.00 98.75 85 ASP A O 1
ATOM 708 N N . ASN A 1 86 ? 30.836 6.255 -30.978 1.00 98.75 86 ASN A N 1
ATOM 709 C CA . ASN A 1 86 ? 31.557 5.255 -31.765 1.00 98.75 86 ASN A CA 1
ATOM 710 C C . ASN A 1 86 ? 31.198 5.312 -33.258 1.00 98.75 86 ASN A C 1
ATOM 712 O O . ASN A 1 86 ? 32.088 5.231 -34.108 1.00 98.75 86 ASN A O 1
ATOM 716 N N . ILE A 1 87 ? 29.913 5.477 -33.592 1.00 98.75 87 ILE A N 1
ATOM 717 C CA . ILE A 1 87 ? 29.460 5.634 -34.982 1.00 98.75 87 ILE A CA 1
ATOM 718 C C . ILE A 1 87 ? 30.024 6.923 -35.586 1.00 98.75 87 ILE A C 1
ATOM 720 O O . ILE A 1 87 ? 30.564 6.886 -36.691 1.00 98.75 87 ILE A O 1
ATOM 724 N N . ILE A 1 88 ? 29.951 8.046 -34.866 1.00 98.69 88 ILE A N 1
ATOM 725 C CA . ILE A 1 88 ? 30.494 9.337 -35.312 1.00 98.69 88 ILE A CA 1
ATOM 726 C C . ILE A 1 88 ? 31.993 9.215 -35.601 1.00 98.69 88 ILE A C 1
ATOM 728 O O . ILE A 1 88 ? 32.458 9.675 -36.644 1.00 98.69 88 ILE A O 1
ATOM 732 N N . ASN A 1 89 ? 32.753 8.577 -34.710 1.00 98.44 89 ASN A N 1
ATOM 733 C CA . ASN A 1 89 ? 34.191 8.382 -34.888 1.00 98.44 89 ASN A CA 1
ATOM 734 C C . ASN A 1 89 ? 34.508 7.513 -36.109 1.00 98.44 89 ASN A C 1
ATOM 736 O O . ASN A 1 89 ? 35.402 7.856 -36.885 1.00 98.44 89 ASN A O 1
ATOM 740 N N . LYS A 1 90 ? 33.743 6.436 -36.329 1.00 98.44 90 LYS A N 1
ATOM 741 C CA . LYS A 1 90 ? 33.886 5.599 -37.525 1.00 98.44 90 LYS A CA 1
ATOM 742 C C . LYS A 1 90 ? 33.600 6.388 -38.804 1.00 98.44 90 LYS A C 1
ATOM 744 O O . LYS A 1 90 ? 34.420 6.372 -39.712 1.00 98.44 90 LYS A O 1
ATOM 749 N N . LEU A 1 91 ? 32.501 7.141 -38.845 1.00 98.31 91 LEU A N 1
ATOM 750 C CA . LEU A 1 91 ? 32.148 7.968 -40.004 1.00 98.31 91 LEU A CA 1
ATOM 751 C C . LEU A 1 91 ? 33.213 9.032 -40.302 1.00 98.31 91 LEU A C 1
ATOM 753 O O . LEU A 1 91 ? 33.559 9.241 -41.462 1.00 98.31 91 LEU A O 1
ATOM 757 N N . LYS A 1 92 ? 33.774 9.678 -39.272 1.00 97.75 92 LYS A N 1
ATOM 758 C CA . LYS A 1 92 ? 34.898 10.614 -39.439 1.00 97.75 92 LYS A CA 1
ATOM 759 C C . LYS A 1 92 ? 36.117 9.932 -40.065 1.00 97.75 92 LYS A C 1
ATOM 761 O O . LYS A 1 92 ? 36.729 10.509 -40.961 1.00 97.75 92 LYS A O 1
ATOM 766 N N . SER A 1 93 ? 36.454 8.724 -39.608 1.00 97.38 93 SER A N 1
ATOM 767 C CA . SER A 1 93 ? 37.558 7.930 -40.164 1.00 97.38 93 SER A CA 1
ATOM 768 C C . SER A 1 93 ? 37.311 7.566 -41.629 1.00 97.38 93 SER A C 1
ATOM 770 O O . SER A 1 93 ? 38.194 7.755 -42.464 1.00 97.38 93 SER A O 1
ATOM 772 N N . ASP A 1 94 ? 36.108 7.087 -41.949 1.00 97.75 94 ASP A N 1
ATOM 773 C CA . ASP A 1 94 ? 35.730 6.700 -43.310 1.00 97.75 94 ASP A CA 1
ATOM 774 C C . ASP A 1 94 ? 35.825 7.904 -44.264 1.00 97.75 94 ASP A C 1
ATOM 776 O O . ASP A 1 94 ? 36.453 7.808 -45.316 1.00 97.75 94 ASP A O 1
ATOM 780 N N . ILE A 1 95 ? 35.306 9.073 -43.867 1.00 97.25 95 ILE A N 1
ATOM 781 C CA . ILE A 1 95 ? 35.408 10.317 -44.653 1.00 97.25 95 ILE A CA 1
ATOM 782 C C . ILE A 1 95 ? 36.871 10.728 -44.866 1.00 97.25 95 ILE A C 1
ATOM 784 O O . ILE A 1 95 ? 37.249 11.101 -45.976 1.00 97.25 95 ILE A O 1
ATOM 788 N N . ALA A 1 96 ? 37.708 10.654 -43.827 1.00 96.25 96 ALA A N 1
ATOM 789 C CA . ALA A 1 96 ? 39.124 10.997 -43.939 1.00 96.25 96 ALA A CA 1
ATOM 790 C C . ALA A 1 96 ? 39.864 10.086 -44.932 1.00 96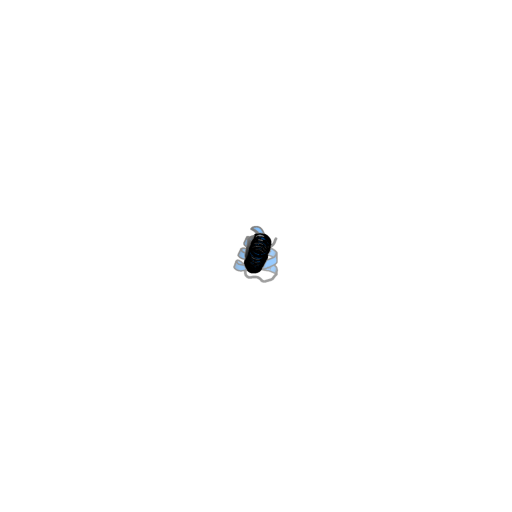.25 96 ALA A C 1
ATOM 792 O O . ALA A 1 96 ? 40.725 10.563 -45.666 1.00 96.25 96 ALA A O 1
ATOM 793 N N . SER A 1 97 ? 39.503 8.800 -44.991 1.00 96.06 97 SER A N 1
ATOM 794 C CA . SER A 1 97 ? 40.103 7.840 -45.923 1.00 96.06 97 SER A CA 1
ATOM 795 C C . SER A 1 97 ? 39.751 8.079 -47.394 1.00 96.06 97 SER A C 1
ATOM 797 O O . SER A 1 97 ? 40.531 7.701 -48.257 1.00 96.06 97 SER A O 1
ATOM 799 N N . VAL A 1 98 ? 38.605 8.705 -47.684 1.00 95.00 98 VAL A N 1
ATOM 800 C CA . VAL A 1 98 ? 38.168 9.014 -49.061 1.00 95.00 98 VAL A CA 1
ATOM 801 C C . VAL A 1 98 ? 38.820 10.297 -49.590 1.00 95.00 98 VAL A C 1
ATOM 803 O O . VAL A 1 98 ? 38.930 10.485 -50.797 1.00 95.00 98 VAL A O 1
ATOM 806 N N . ASN A 1 99 ? 39.242 11.187 -48.689 1.00 86.44 99 ASN A N 1
ATOM 807 C CA . ASN A 1 99 ? 39.863 12.468 -49.031 1.00 86.44 99 ASN A CA 1
ATOM 808 C C . ASN A 1 99 ? 41.391 12.389 -49.240 1.00 86.44 99 ASN A C 1
ATOM 810 O O . ASN A 1 99 ? 41.989 13.411 -49.579 1.00 86.44 99 ASN A O 1
ATOM 814 N N . ASN A 1 100 ? 42.005 11.221 -49.023 1.00 66.25 100 ASN A N 1
ATOM 815 C CA . ASN A 1 100 ? 43.428 10.937 -49.258 1.00 66.25 100 ASN A CA 1
ATOM 816 C C . ASN A 1 100 ? 43.606 10.020 -50.471 1.00 66.25 100 ASN A C 1
ATOM 818 O O . ASN A 1 100 ? 44.691 10.094 -51.088 1.00 66.25 100 ASN A O 1
#

Radius of gyration: 40.24 Å; chains: 1; bounding box: 84×21×101 Å